Protein AF-A0A6G0PYU5-F1 (afdb_monomer_lite)

InterPro domains:
  IPR046341 SET domain superfamily [G3DSA:2.170.270.10] (1-98)
  IPR046341 SET domain superfamily [SSF82199] (5-95)

Sequence (98 aa):
RISSCIRNDVKFPDIGRFDPCQCMGDCFWDSCSNVASASFCTQKYCNLGARCSNAPRMLSTLQLFETGRVGLGVYTTTDLDVGDVLGEYCGELTEFPQ

pLDDT: mean 81.91, std 11.98, range [34.41, 96.06]

Foldseek 3Di:
DDPDDDPPVDDDPDLPDDAAWPDPDAQACVRTPCNVSVHAHDCVRYPVRLPHQSRADADPQWDWDAPVPPGIDIDGNDDDDPRGDNHDPDDDDDDDDD

Secondary structure (DSSP, 8-state):
-----------PPP----PPB--SS---TTT-HHHHTT----TTTBTTTT-STTS----TTEEEEE-SSSSEEEEESS---TT-----------PPP-

Structure (mmCIF, N/CA/C/O backbone):
data_AF-A0A6G0PYU5-F1
#
_entry.id   AF-A0A6G0PYU5-F1
#
loop_
_atom_site.group_PDB
_atom_site.id
_atom_site.type_symbol
_atom_site.label_atom_id
_atom_site.label_alt_id
_atom_site.label_comp_id
_atom_site.label_asym_id
_atom_site.label_entity_id
_atom_site.label_seq_id
_atom_site.pdbx_PDB_ins_code
_atom_site.Cartn_x
_atom_site.Cartn_y
_atom_site.Cartn_z
_atom_site.occupancy
_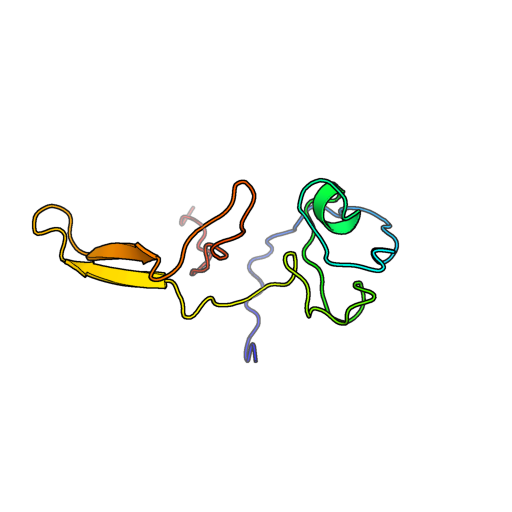atom_site.B_iso_or_equiv
_atom_site.auth_seq_id
_atom_site.auth_comp_id
_atom_site.auth_asym_id
_atom_site.auth_atom_id
_atom_site.pdbx_PDB_model_num
ATOM 1 N N . ARG A 1 1 ? -0.737 15.883 -2.043 1.00 34.41 1 ARG A N 1
ATOM 2 C CA . ARG A 1 1 ? 0.458 16.765 -1.999 1.00 34.41 1 ARG A CA 1
ATOM 3 C C . ARG A 1 1 ? 0.708 17.076 -0.531 1.00 34.41 1 ARG A C 1
ATOM 5 O O . ARG A 1 1 ? -0.157 17.694 0.067 1.00 34.41 1 ARG A O 1
ATOM 12 N N . ILE A 1 2 ? 1.793 16.572 0.059 1.00 41.38 2 ILE A N 1
ATOM 13 C CA . ILE A 1 2 ? 2.112 16.805 1.478 1.00 41.38 2 ILE A CA 1
ATOM 14 C C . ILE A 1 2 ? 2.555 18.269 1.613 1.00 41.38 2 ILE A C 1
ATOM 16 O O . ILE A 1 2 ? 3.500 18.682 0.944 1.00 41.38 2 ILE A O 1
ATOM 20 N N . SER A 1 3 ? 1.813 19.070 2.378 1.00 43.72 3 SER A N 1
ATOM 21 C CA . SER A 1 3 ? 1.996 20.527 2.503 1.00 43.72 3 SER A CA 1
ATOM 22 C C . SER A 1 3 ? 2.903 20.940 3.663 1.00 43.72 3 SER A C 1
ATOM 24 O O . SER A 1 3 ? 3.399 22.062 3.675 1.00 43.72 3 SER A O 1
ATOM 26 N N . SER A 1 4 ? 3.143 20.047 4.619 1.00 50.50 4 SER A N 1
ATOM 27 C CA . SER A 1 4 ? 4.031 20.262 5.760 1.00 50.50 4 SER A CA 1
ATOM 28 C C . SER A 1 4 ? 4.665 18.935 6.176 1.00 50.50 4 SER A C 1
ATOM 30 O O . SER A 1 4 ? 4.036 17.883 6.103 1.00 50.50 4 SER A O 1
ATOM 32 N N . CYS A 1 5 ? 5.935 18.984 6.574 1.00 53.03 5 CYS A N 1
ATOM 33 C CA . CYS A 1 5 ? 6.677 17.841 7.096 1.00 53.03 5 CYS A CA 1
ATOM 34 C C . CYS A 1 5 ? 7.075 18.180 8.533 1.00 53.03 5 CYS A C 1
ATOM 36 O O . CYS A 1 5 ? 7.842 19.121 8.749 1.00 53.03 5 CYS A O 1
ATOM 38 N N . ILE A 1 6 ? 6.507 17.465 9.502 1.00 62.50 6 ILE A N 1
ATOM 39 C CA . ILE A 1 6 ? 6.856 17.603 10.917 1.00 62.50 6 ILE A CA 1
ATOM 40 C C . ILE A 1 6 ? 8.088 16.724 11.154 1.00 62.50 6 ILE A C 1
ATOM 42 O O . ILE A 1 6 ? 8.074 15.535 10.839 1.00 62.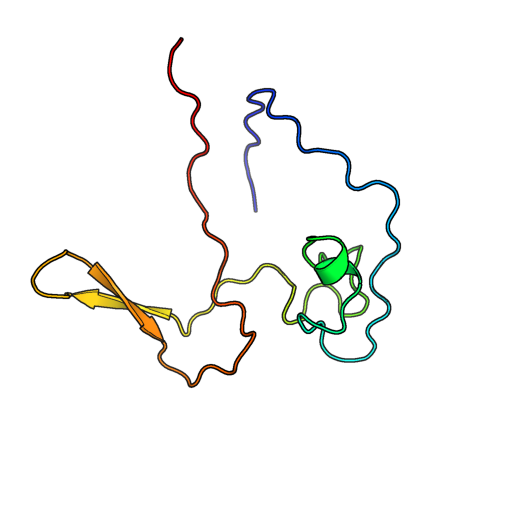50 6 ILE A O 1
ATOM 46 N N . ARG A 1 7 ? 9.183 17.311 11.649 1.00 60.94 7 ARG A N 1
ATOM 47 C CA . ARG A 1 7 ? 10.406 16.571 11.988 1.00 60.94 7 ARG A CA 1
ATOM 48 C C . ARG A 1 7 ? 10.374 16.234 13.478 1.00 60.94 7 ARG A C 1
ATOM 50 O O . ARG A 1 7 ? 10.710 17.089 14.283 1.00 60.94 7 ARG A O 1
ATOM 57 N N . ASN A 1 8 ? 9.994 15.005 13.813 1.00 68.88 8 ASN A N 1
ATOM 58 C CA . ASN A 1 8 ? 9.971 14.492 15.194 1.00 68.88 8 ASN A CA 1
ATOM 59 C C . ASN A 1 8 ? 11.260 13.720 15.552 1.00 68.88 8 ASN A C 1
ATOM 61 O O . ASN A 1 8 ? 11.208 12.762 16.306 1.00 68.88 8 ASN A O 1
ATOM 65 N N . ASP A 1 9 ? 12.391 14.029 14.902 1.00 73.00 9 ASP A N 1
ATOM 66 C CA . ASP A 1 9 ? 13.667 13.288 15.012 1.00 73.00 9 ASP A CA 1
ATOM 67 C C . ASP A 1 9 ? 13.590 11.757 14.801 1.00 73.00 9 ASP A C 1
ATOM 69 O O . ASP A 1 9 ? 14.570 11.038 15.014 1.00 73.00 9 ASP A O 1
ATOM 73 N N . VAL A 1 10 ? 12.464 11.254 14.282 1.00 70.75 10 VAL A N 1
ATOM 74 C CA . VAL A 1 10 ? 12.283 9.864 13.860 1.00 70.75 10 VAL A CA 1
ATOM 75 C C . VAL A 1 10 ? 13.251 9.576 12.716 1.00 70.75 10 VAL A C 1
ATOM 77 O O . VAL A 1 10 ? 13.109 10.087 11.602 1.00 70.75 10 VAL A O 1
ATOM 80 N N . LYS A 1 11 ? 14.260 8.751 12.999 1.00 71.00 11 LYS A N 1
ATOM 81 C CA . LYS A 1 11 ? 15.227 8.274 12.010 1.00 71.00 11 LYS A CA 1
ATOM 82 C C . LYS A 1 11 ? 14.802 6.900 11.528 1.00 71.00 11 LYS A C 1
ATOM 84 O O . LYS A 1 11 ? 14.836 5.934 12.286 1.00 71.00 11 LYS A O 1
ATOM 89 N N . PHE A 1 12 ? 14.441 6.813 10.256 1.00 71.69 12 PHE A N 1
ATOM 90 C CA . PHE A 1 12 ? 14.301 5.522 9.598 1.00 71.69 12 PHE A CA 1
ATOM 91 C C . PHE A 1 12 ? 15.695 4.922 9.366 1.00 71.69 12 PHE A C 1
ATOM 93 O O . PHE A 1 12 ? 16.611 5.668 8.998 1.00 71.69 12 PHE A O 1
ATOM 100 N N . PRO A 1 13 ? 15.883 3.609 9.588 1.00 72.38 13 PRO A N 1
ATOM 101 C CA . PRO A 1 13 ? 17.108 2.926 9.200 1.00 72.38 13 PRO A CA 1
ATOM 102 C C . PRO A 1 13 ? 17.399 3.166 7.717 1.00 72.38 13 PRO A C 1
ATOM 104 O O . PRO A 1 13 ? 16.495 3.071 6.886 1.00 72.38 13 PRO A O 1
ATOM 107 N N . ASP A 1 14 ? 18.653 3.480 7.387 1.00 77.62 14 ASP A N 1
ATOM 108 C CA . ASP A 1 14 ? 19.070 3.523 5.990 1.00 77.62 14 ASP A CA 1
ATOM 109 C C . ASP A 1 14 ? 19.013 2.099 5.435 1.00 77.62 14 ASP A C 1
ATOM 111 O O . ASP A 1 14 ? 19.697 1.200 5.928 1.00 77.62 14 ASP A O 1
ATOM 115 N N . ILE A 1 15 ? 18.181 1.895 4.417 1.00 76.00 15 ILE A N 1
ATOM 116 C CA . ILE A 1 15 ? 18.093 0.617 3.711 1.00 76.00 15 ILE A CA 1
ATOM 117 C C . ILE A 1 15 ? 19.363 0.353 2.885 1.00 76.00 15 ILE A C 1
ATOM 119 O O . ILE A 1 15 ? 19.591 -0.763 2.439 1.00 76.00 15 ILE A O 1
ATOM 123 N N . GLY A 1 16 ? 20.230 1.351 2.707 1.00 78.81 16 GLY A N 1
ATOM 124 C CA . GLY A 1 16 ? 21.435 1.254 1.900 1.00 78.81 16 GLY A CA 1
ATOM 125 C C . GLY A 1 16 ? 21.165 1.559 0.427 1.00 78.81 16 GLY A C 1
ATOM 126 O O . GLY A 1 16 ? 20.137 2.121 0.046 1.00 78.81 16 GLY A O 1
ATOM 127 N N . ARG A 1 17 ? 22.130 1.229 -0.438 1.00 78.25 17 ARG A N 1
ATOM 128 C CA . ARG A 1 17 ? 22.015 1.492 -1.878 1.00 78.25 17 ARG A CA 1
ATOM 129 C C . ARG A 1 17 ? 21.228 0.382 -2.559 1.00 78.25 17 ARG A C 1
ATOM 131 O O . ARG A 1 17 ? 21.737 -0.723 -2.711 1.00 78.25 17 ARG A O 1
ATOM 138 N N . PHE A 1 18 ? 20.037 0.729 -3.026 1.00 75.88 18 PHE A N 1
ATOM 139 C CA . PHE A 1 18 ? 19.226 -0.116 -3.890 1.00 75.88 18 PHE A CA 1
ATOM 140 C C . PHE A 1 18 ? 19.046 0.528 -5.262 1.00 75.88 18 PHE A C 1
ATOM 142 O O . PHE A 1 18 ? 18.798 1.734 -5.374 1.00 75.88 18 PHE A O 1
ATOM 149 N N . ASP A 1 19 ? 19.169 -0.292 -6.300 1.00 82.88 19 ASP A N 1
ATOM 150 C CA . ASP A 1 19 ? 18.859 0.113 -7.664 1.00 82.88 19 ASP A CA 1
ATOM 151 C C . ASP A 1 19 ? 17.337 0.178 -7.873 1.00 82.88 19 ASP A C 1
ATOM 153 O O . ASP A 1 19 ? 16.591 -0.563 -7.225 1.00 82.88 19 ASP A O 1
ATOM 157 N N . PRO A 1 20 ? 16.847 1.037 -8.788 1.00 85.75 20 PRO A N 1
ATOM 158 C CA . PRO A 1 20 ? 15.455 1.005 -9.226 1.00 85.75 20 PRO A CA 1
ATOM 159 C C . PRO A 1 20 ? 15.026 -0.404 -9.645 1.00 85.75 20 PRO A C 1
ATOM 161 O O . PRO A 1 20 ? 15.806 -1.128 -10.276 1.00 85.75 20 PRO A O 1
ATOM 164 N N . CYS A 1 21 ? 13.772 -0.775 -9.369 1.00 88.50 21 CYS A N 1
ATOM 165 C CA . CYS A 1 21 ? 13.284 -2.084 -9.783 1.00 88.50 21 CYS A CA 1
ATOM 166 C C . CYS A 1 21 ? 13.304 -2.229 -11.307 1.00 88.50 21 CYS A C 1
ATOM 168 O O . CYS A 1 21 ? 12.860 -1.339 -12.034 1.00 88.50 21 CYS A O 1
ATOM 170 N N . GLN A 1 22 ? 13.760 -3.388 -11.780 1.00 89.00 22 GLN A N 1
ATOM 171 C CA . GLN A 1 22 ? 13.901 -3.696 -13.207 1.00 89.00 22 GLN A CA 1
ATOM 172 C C . GLN A 1 22 ? 12.704 -4.466 -13.784 1.00 89.00 22 GLN A C 1
ATOM 174 O O . GLN A 1 22 ? 12.798 -5.066 -14.854 1.00 89.00 22 GLN A O 1
ATOM 179 N N . CYS A 1 23 ? 11.569 -4.466 -13.079 1.00 90.12 23 CYS A N 1
ATOM 180 C CA . CYS A 1 23 ? 10.345 -5.122 -13.526 1.00 90.12 23 CYS A CA 1
ATOM 181 C C . CYS A 1 23 ? 9.913 -4.568 -14.895 1.00 90.12 23 CYS A C 1
ATOM 183 O O . CYS A 1 23 ? 9.796 -3.355 -15.075 1.00 90.12 23 CYS A O 1
ATOM 185 N N . MET A 1 24 ? 9.700 -5.470 -15.859 1.00 85.62 24 MET A N 1
ATOM 186 C CA . MET A 1 24 ? 9.110 -5.146 -17.166 1.00 85.62 24 MET A CA 1
ATOM 187 C C . MET A 1 24 ? 7.578 -5.220 -17.130 1.00 85.62 24 MET A C 1
ATOM 189 O O . MET A 1 24 ? 6.906 -4.485 -17.848 1.00 85.62 24 MET A O 1
ATOM 193 N N . GLY A 1 25 ? 7.045 -6.119 -16.298 1.00 85.38 25 GLY A N 1
ATOM 194 C CA . GLY A 1 25 ? 5.629 -6.218 -15.961 1.00 85.38 25 GLY A CA 1
ATOM 195 C C . GLY A 1 25 ? 5.341 -5.604 -14.597 1.00 85.38 25 GLY A C 1
ATOM 196 O O . GLY A 1 25 ? 6.126 -4.801 -14.089 1.00 85.38 25 GLY A O 1
ATOM 197 N N . ASP A 1 26 ? 4.217 -5.994 -14.008 1.00 87.50 26 ASP A N 1
ATOM 198 C CA . ASP A 1 26 ? 3.807 -5.467 -12.713 1.00 87.50 26 ASP A CA 1
ATOM 199 C C . ASP A 1 26 ? 4.796 -5.827 -11.583 1.00 87.50 26 ASP A C 1
ATOM 201 O O . ASP A 1 26 ? 5.532 -6.814 -11.648 1.00 87.50 26 ASP A O 1
ATOM 205 N N . CYS A 1 27 ? 4.835 -4.988 -10.549 1.00 89.00 27 CYS A N 1
ATOM 206 C CA . CYS A 1 27 ? 5.711 -5.141 -9.392 1.00 89.00 27 CYS A CA 1
ATOM 207 C C . CYS A 1 27 ? 4.997 -5.948 -8.305 1.00 89.00 27 CYS A C 1
ATOM 209 O O . CYS A 1 27 ? 4.474 -5.366 -7.351 1.00 89.00 27 CYS A O 1
ATOM 211 N N . PHE A 1 28 ? 4.969 -7.271 -8.467 1.00 85.56 28 PHE A N 1
ATOM 212 C CA . PHE A 1 28 ? 4.377 -8.184 -7.489 1.00 85.56 28 PHE A CA 1
ATOM 213 C C . PHE A 1 28 ? 5.286 -8.423 -6.285 1.00 85.56 28 PHE A C 1
ATOM 215 O O . PHE A 1 28 ? 6.492 -8.154 -6.320 1.00 85.56 28 PHE A O 1
ATOM 222 N N . TRP A 1 29 ? 4.681 -8.938 -5.214 1.00 83.75 29 TRP A N 1
ATOM 223 C CA . TRP A 1 29 ? 5.336 -9.085 -3.920 1.00 83.75 29 TRP A CA 1
ATOM 224 C C . TRP A 1 29 ? 6.575 -10.000 -3.964 1.00 83.75 29 TRP A C 1
ATOM 226 O O . TRP A 1 29 ? 7.551 -9.763 -3.261 1.00 83.75 29 TRP A O 1
ATOM 236 N N . ASP A 1 30 ? 6.543 -11.020 -4.819 1.00 85.62 30 ASP A N 1
ATOM 237 C CA . ASP A 1 30 ? 7.540 -12.086 -4.932 1.00 85.62 30 ASP A CA 1
ATOM 238 C C . ASP A 1 30 ? 8.621 -11.824 -5.988 1.00 85.62 30 ASP A C 1
ATOM 240 O O . ASP A 1 30 ? 9.640 -12.513 -6.015 1.00 85.62 30 ASP A O 1
ATOM 244 N N . SER A 1 31 ? 8.414 -10.841 -6.865 1.00 87.44 31 SER A N 1
ATOM 245 C CA . SER A 1 31 ? 9.260 -10.614 -8.043 1.00 87.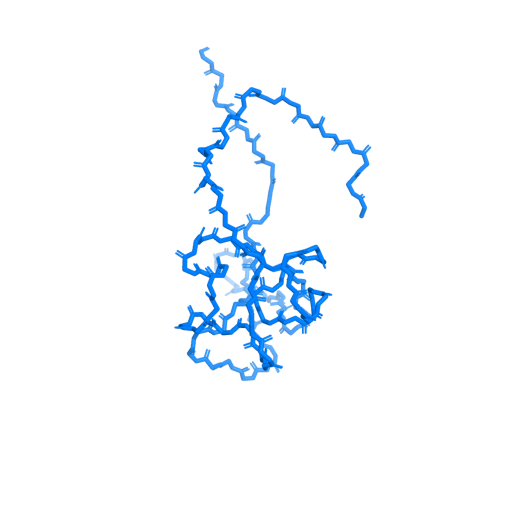44 31 SER A CA 1
ATOM 246 C C . SER A 1 31 ? 9.878 -9.219 -8.101 1.00 87.44 31 SER A C 1
ATOM 248 O O . SER A 1 31 ? 10.865 -9.008 -8.811 1.00 87.44 31 SER A O 1
ATOM 250 N N . CYS A 1 32 ? 9.341 -8.247 -7.361 1.00 90.31 32 CYS A N 1
ATOM 251 C CA . CYS A 1 32 ? 9.866 -6.889 -7.365 1.00 90.31 32 CYS A CA 1
ATOM 252 C C . CYS A 1 32 ? 11.022 -6.716 -6.371 1.00 90.31 32 CYS A C 1
ATOM 254 O O . CYS A 1 32 ? 10.862 -6.897 -5.165 1.00 90.31 32 CYS A O 1
ATOM 256 N N . SER A 1 33 ? 12.177 -6.249 -6.853 1.00 89.81 33 SER A N 1
ATOM 257 C CA . SER A 1 33 ? 13.341 -5.968 -5.998 1.00 89.81 33 SER A CA 1
ATOM 258 C C . SER A 1 33 ? 13.079 -4.885 -4.948 1.00 89.81 33 SER A C 1
ATOM 260 O O . SER A 1 33 ? 13.627 -4.963 -3.854 1.00 89.81 33 SER A O 1
ATOM 262 N N . ASN A 1 34 ? 12.217 -3.905 -5.245 1.00 88.88 34 ASN A N 1
ATOM 263 C CA . ASN A 1 34 ? 11.828 -2.897 -4.256 1.00 88.88 34 ASN A CA 1
ATOM 264 C C . ASN A 1 34 ? 11.001 -3.527 -3.126 1.00 88.88 34 ASN A C 1
ATOM 266 O O . ASN A 1 34 ? 11.158 -3.141 -1.973 1.00 88.88 34 ASN A O 1
ATOM 270 N N . VAL A 1 35 ? 10.158 -4.523 -3.425 1.00 87.12 35 VAL A N 1
ATOM 271 C CA . VAL A 1 35 ? 9.434 -5.254 -2.373 1.00 87.12 35 VAL A CA 1
ATOM 272 C C . VAL A 1 35 ? 10.417 -6.035 -1.503 1.00 87.12 35 VAL A C 1
ATOM 274 O O . VAL A 1 35 ? 10.327 -5.970 -0.280 1.00 87.12 35 VAL A O 1
ATOM 277 N N . ALA A 1 36 ? 11.403 -6.702 -2.113 1.00 85.56 36 ALA A N 1
ATOM 278 C CA . ALA A 1 36 ? 12.447 -7.420 -1.379 1.00 85.56 36 ALA A CA 1
ATOM 279 C C . ALA A 1 36 ? 13.265 -6.503 -0.446 1.00 85.56 36 ALA A C 1
ATOM 281 O O . ALA A 1 36 ? 13.746 -6.956 0.591 1.00 85.56 36 ALA A O 1
ATOM 282 N N . SER A 1 37 ? 13.387 -5.212 -0.775 1.00 84.06 37 SER A N 1
ATOM 283 C CA . SER A 1 37 ? 14.007 -4.189 0.077 1.00 84.06 37 SER A CA 1
ATOM 284 C C . SER A 1 37 ? 13.019 -3.478 1.013 1.00 84.06 37 SER A C 1
ATOM 286 O O . SER A 1 37 ? 13.330 -2.398 1.519 1.00 84.06 37 SER A O 1
ATOM 288 N N . ALA A 1 38 ? 11.816 -4.030 1.211 1.00 84.50 38 ALA A N 1
ATOM 289 C CA . ALA A 1 38 ? 10.734 -3.438 2.003 1.00 84.50 38 ALA A CA 1
ATOM 290 C C . ALA A 1 38 ? 10.432 -1.973 1.621 1.00 84.50 38 ALA A C 1
ATOM 292 O O . ALA A 1 38 ? 10.193 -1.119 2.472 1.00 84.50 38 ALA A O 1
ATOM 293 N N . SER A 1 39 ? 10.500 -1.664 0.325 1.00 85.50 39 SER A N 1
ATOM 294 C CA . SER A 1 39 ? 10.398 -0.313 -0.223 1.00 85.50 39 SER A CA 1
ATOM 295 C C . SER A 1 39 ? 9.274 -0.205 -1.247 1.00 85.50 39 SER A C 1
ATOM 297 O O . SER A 1 39 ? 9.094 -1.063 -2.113 1.00 85.50 39 SER A O 1
ATOM 299 N N . PHE A 1 40 ? 8.548 0.908 -1.212 1.00 87.81 40 PHE A N 1
ATOM 300 C CA . PHE A 1 40 ? 7.519 1.186 -2.206 1.00 87.81 40 PHE A CA 1
ATOM 301 C C . PHE A 1 40 ? 8.106 1.609 -3.554 1.00 87.81 40 PHE A C 1
ATOM 303 O O . PHE A 1 40 ? 9.098 2.339 -3.645 1.00 87.81 40 PHE A O 1
ATOM 310 N N . CYS A 1 41 ? 7.424 1.225 -4.630 1.00 88.69 41 CYS A N 1
ATOM 311 C CA . CYS A 1 41 ? 7.711 1.738 -5.960 1.00 88.69 41 CYS A CA 1
ATOM 312 C C . CYS A 1 41 ? 7.261 3.199 -6.070 1.00 88.69 41 CYS A C 1
ATOM 314 O O . CYS A 1 41 ? 6.074 3.509 -6.103 1.00 88.69 41 CYS A O 1
ATOM 316 N N . THR A 1 42 ? 8.224 4.108 -6.188 1.00 88.81 42 THR A N 1
ATOM 317 C CA . THR A 1 42 ? 7.970 5.528 -6.465 1.00 88.81 42 THR A CA 1
ATOM 318 C C . THR A 1 42 ? 8.352 5.875 -7.903 1.00 88.81 42 THR A C 1
ATOM 320 O O . THR A 1 42 ? 9.017 5.094 -8.583 1.00 88.81 42 THR A O 1
ATOM 323 N N . GLN A 1 43 ? 7.964 7.065 -8.375 1.00 88.56 43 GLN A N 1
ATOM 324 C CA . GLN A 1 43 ? 8.184 7.501 -9.762 1.00 88.56 43 GLN A CA 1
ATOM 325 C C . GLN A 1 43 ? 9.647 7.374 -10.216 1.00 88.56 43 GLN A C 1
ATOM 327 O O . GLN A 1 43 ? 9.909 7.097 -11.381 1.00 88.56 43 GLN A O 1
ATOM 332 N N . LYS A 1 44 ? 10.595 7.596 -9.299 1.00 85.25 44 LYS A N 1
ATOM 333 C CA . LYS A 1 44 ? 12.034 7.575 -9.584 1.00 85.25 44 LYS A CA 1
ATOM 334 C C . LYS A 1 44 ? 12.629 6.165 -9.574 1.00 85.25 44 LYS A C 1
ATOM 336 O O . LYS A 1 44 ? 13.620 5.925 -10.252 1.00 85.25 44 LYS A O 1
ATOM 341 N N . TYR A 1 45 ? 12.051 5.261 -8.789 1.00 86.88 45 TYR A N 1
ATOM 342 C CA . TYR A 1 45 ? 12.634 3.951 -8.486 1.00 86.88 45 TYR A CA 1
ATOM 343 C C . TYR A 1 45 ? 11.822 2.790 -9.076 1.00 86.88 45 TYR A C 1
ATOM 345 O O . TYR A 1 45 ? 12.012 1.641 -8.686 1.00 86.88 45 TYR A O 1
ATOM 353 N N . CYS A 1 46 ? 10.909 3.083 -10.005 1.00 89.56 46 CYS A N 1
ATOM 354 C CA . CYS A 1 46 ? 10.083 2.098 -10.687 1.00 89.56 46 CYS A CA 1
ATOM 355 C C . CYS A 1 46 ? 10.052 2.364 -12.192 1.00 89.56 46 CYS A C 1
ATOM 357 O O . CYS A 1 46 ? 9.659 3.451 -12.617 1.00 89.56 46 CYS A O 1
ATOM 359 N N . ASN A 1 47 ? 10.391 1.351 -12.992 1.00 88.31 47 ASN A N 1
ATOM 360 C CA . ASN A 1 47 ? 10.337 1.425 -14.455 1.00 88.31 47 ASN A CA 1
ATOM 361 C C . ASN A 1 47 ? 8.921 1.697 -14.993 1.00 88.31 47 ASN A C 1
ATOM 363 O O . ASN A 1 47 ? 8.771 2.302 -16.051 1.00 88.31 47 ASN A O 1
ATOM 367 N N . LEU A 1 48 ? 7.881 1.327 -14.237 1.00 88.62 48 LEU A N 1
ATOM 368 C CA . LEU A 1 48 ? 6.481 1.622 -14.559 1.00 88.62 48 LEU A CA 1
ATOM 369 C C . LEU A 1 48 ? 6.008 2.992 -14.044 1.00 88.62 48 LEU A C 1
ATOM 371 O O . LEU A 1 48 ? 4.814 3.289 -14.075 1.00 88.62 48 LEU A O 1
ATOM 375 N N . GLY A 1 49 ? 6.911 3.831 -13.526 1.00 87.12 49 GLY A N 1
ATOM 376 C CA . GLY A 1 49 ? 6.578 5.178 -13.065 1.00 87.12 49 GLY A CA 1
ATOM 377 C C . GLY A 1 49 ? 5.516 5.187 -11.964 1.00 87.12 49 GLY A C 1
ATOM 378 O O . GLY A 1 49 ? 4.540 5.921 -12.066 1.00 87.12 49 GLY A O 1
ATOM 379 N N . ALA A 1 50 ? 5.669 4.322 -10.954 1.00 87.12 50 ALA A N 1
ATOM 380 C CA . ALA A 1 50 ? 4.712 4.149 -9.852 1.00 87.12 50 ALA A CA 1
ATOM 381 C C . ALA A 1 50 ? 3.269 3.802 -10.282 1.00 87.12 50 ALA A C 1
ATOM 383 O O . ALA A 1 50 ? 2.322 4.044 -9.540 1.00 87.12 50 ALA A O 1
ATOM 384 N N . ARG A 1 51 ? 3.085 3.208 -11.466 1.00 87.50 51 ARG A N 1
ATOM 385 C CA . ARG A 1 51 ? 1.808 2.628 -11.919 1.00 87.50 51 ARG A CA 1
ATOM 386 C C . ARG A 1 51 ? 1.841 1.100 -11.842 1.00 87.50 51 ARG A C 1
ATOM 388 O O . ARG A 1 51 ? 1.510 0.420 -12.805 1.00 87.50 51 ARG A O 1
ATOM 395 N N . CYS A 1 52 ? 2.307 0.583 -10.713 1.00 87.44 52 CYS A N 1
ATOM 396 C CA . CYS A 1 52 ? 2.457 -0.845 -10.437 1.00 87.44 52 CYS A CA 1
ATOM 397 C C . CYS A 1 52 ? 1.803 -1.203 -9.095 1.00 87.44 52 CYS A C 1
ATOM 399 O O . CYS A 1 52 ? 1.499 -0.314 -8.300 1.00 87.44 52 CYS A O 1
ATOM 401 N N . SER A 1 53 ? 1.650 -2.487 -8.799 1.00 85.88 53 SER A N 1
ATOM 402 C CA . SER A 1 53 ? 0.990 -2.979 -7.586 1.00 85.88 53 SER A CA 1
ATOM 403 C C . SER A 1 53 ? 1.741 -2.667 -6.286 1.00 85.88 53 SER A C 1
ATOM 405 O O . SER A 1 53 ? 1.096 -2.444 -5.268 1.00 85.88 53 SER A O 1
ATOM 407 N N . ASN A 1 54 ? 3.072 -2.523 -6.319 1.00 86.94 54 ASN A N 1
ATOM 408 C CA . ASN A 1 54 ? 3.867 -2.042 -5.175 1.00 86.94 54 ASN A CA 1
ATOM 409 C C . ASN A 1 54 ? 3.946 -0.498 -5.063 1.00 86.94 54 ASN A C 1
ATOM 411 O O . ASN A 1 54 ? 4.756 0.047 -4.308 1.00 86.94 54 ASN A O 1
ATOM 415 N N . ALA A 1 55 ? 3.187 0.252 -5.867 1.00 87.81 55 ALA A N 1
ATOM 416 C CA . ALA A 1 55 ? 3.133 1.703 -5.718 1.00 87.81 55 ALA A CA 1
ATOM 417 C C . ALA A 1 55 ? 2.134 2.095 -4.614 1.00 87.81 55 ALA A C 1
ATOM 419 O O . ALA A 1 55 ? 1.061 1.489 -4.536 1.00 87.81 55 ALA A O 1
ATOM 420 N N . PRO A 1 56 ? 2.417 3.132 -3.802 1.00 84.56 56 PRO A N 1
ATOM 421 C CA . PRO A 1 56 ? 1.452 3.638 -2.834 1.00 84.56 56 PRO A CA 1
ATOM 422 C C . PRO A 1 56 ? 0.190 4.111 -3.561 1.00 84.56 56 PRO A C 1
ATOM 424 O O . PRO A 1 56 ? 0.255 4.992 -4.424 1.00 84.56 56 PRO A O 1
ATOM 427 N N . ARG A 1 57 ? -0.962 3.524 -3.229 1.00 77.75 57 ARG A N 1
ATOM 428 C CA . ARG A 1 57 ? -2.246 3.818 -3.876 1.00 77.75 5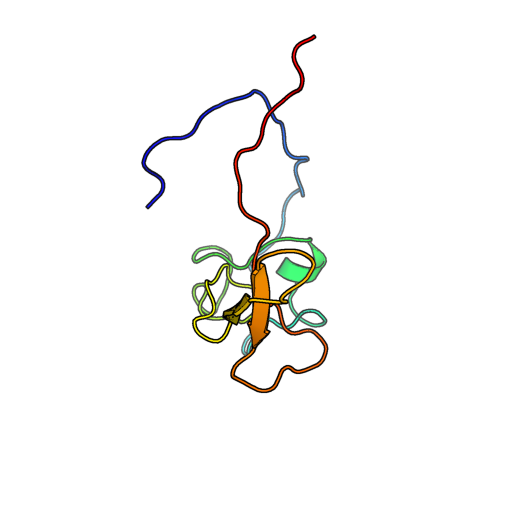7 ARG A CA 1
ATOM 429 C C . ARG A 1 57 ? -3.392 3.764 -2.873 1.00 77.75 57 ARG A C 1
ATOM 431 O O . ARG A 1 57 ? -3.382 2.945 -1.961 1.00 77.75 57 ARG A O 1
ATOM 438 N N . MET A 1 58 ? -4.398 4.610 -3.082 1.00 76.69 58 MET A N 1
ATOM 439 C CA . MET A 1 58 ? -5.710 4.418 -2.466 1.00 76.69 58 MET A CA 1
ATOM 440 C C . MET A 1 58 ? -6.572 3.579 -3.400 1.00 76.69 58 MET A C 1
ATOM 442 O O . MET A 1 58 ? -6.716 3.915 -4.577 1.00 76.69 58 MET A O 1
ATOM 446 N N . LEU A 1 59 ? -7.154 2.509 -2.868 1.00 80.94 59 LEU A N 1
ATOM 447 C CA . LEU A 1 59 ? -8.092 1.674 -3.600 1.00 80.94 59 LEU A CA 1
ATOM 448 C C . LEU A 1 59 ? -9.519 2.177 -3.385 1.00 80.94 59 LEU A C 1
ATOM 450 O O . LEU A 1 59 ? -10.011 2.206 -2.262 1.00 80.94 59 LEU A O 1
ATOM 454 N N . SER A 1 60 ? -10.213 2.519 -4.473 1.00 84.56 60 SER A N 1
ATOM 455 C CA . SER A 1 60 ? -11.650 2.837 -4.440 1.00 84.56 60 SER A CA 1
ATOM 456 C C . SER A 1 60 ? -12.529 1.615 -4.159 1.00 84.56 60 SER A C 1
ATOM 458 O O . SER A 1 60 ? -13.740 1.749 -4.003 1.00 84.56 60 SER A O 1
ATOM 460 N N . THR A 1 61 ? -11.935 0.421 -4.156 1.00 88.00 61 THR A N 1
ATOM 461 C CA . THR A 1 61 ? -12.630 -0.849 -3.952 1.00 88.00 61 THR A CA 1
ATOM 462 C C . THR A 1 61 ? -12.910 -1.134 -2.479 1.00 88.00 61 THR A C 1
ATOM 464 O O . THR A 1 61 ? -13.787 -1.947 -2.196 1.00 88.00 61 THR A O 1
ATOM 467 N N . LEU A 1 62 ? -12.235 -0.451 -1.549 1.00 89.69 62 LEU A N 1
ATOM 468 C CA . LEU A 1 62 ? -12.478 -0.566 -0.112 1.00 89.69 62 LEU A CA 1
ATOM 469 C C . LEU A 1 62 ? -13.584 0.394 0.335 1.00 89.69 62 LEU A C 1
ATOM 471 O O . LEU A 1 62 ? -13.520 1.595 0.076 1.00 89.69 62 LEU A O 1
ATOM 475 N N . GLN A 1 63 ? -14.585 -0.131 1.039 1.00 91.69 63 GLN A N 1
ATOM 476 C CA . GLN A 1 63 ? -15.718 0.636 1.552 1.00 91.69 63 GLN A CA 1
ATOM 477 C C . GLN A 1 63 ? -15.979 0.352 3.029 1.00 91.69 63 GLN A C 1
ATOM 479 O O . GLN A 1 63 ? -15.702 -0.736 3.532 1.00 91.69 63 GLN A O 1
ATOM 484 N N . LEU A 1 64 ? -16.538 1.348 3.718 1.00 94.31 64 LEU A N 1
ATOM 485 C CA . LEU A 1 64 ? -16.952 1.232 5.112 1.00 94.31 64 LEU A CA 1
ATOM 486 C C . LEU A 1 64 ? -18.355 0.632 5.210 1.00 94.31 64 LEU A C 1
ATOM 488 O O . LEU A 1 64 ? -19.222 0.921 4.384 1.00 94.31 64 LEU A O 1
ATOM 492 N N . PHE A 1 65 ? -18.589 -0.159 6.252 1.00 95.56 65 PHE A N 1
ATOM 493 C CA . PHE A 1 65 ? -19.918 -0.652 6.604 1.00 95.56 65 PHE A CA 1
ATOM 494 C C . PHE A 1 65 ? -20.111 -0.695 8.122 1.00 95.56 65 PHE A C 1
ATOM 496 O O . PHE A 1 65 ? -19.151 -0.825 8.879 1.00 95.56 65 PHE A O 1
ATOM 503 N N . GLU A 1 66 ? -21.359 -0.598 8.576 1.00 96.00 66 GLU A N 1
ATOM 504 C CA . GLU A 1 66 ? -21.707 -0.722 9.994 1.00 96.00 66 GLU A CA 1
ATOM 505 C C . GLU A 1 66 ? -21.738 -2.192 10.416 1.00 96.00 66 GLU A C 1
ATOM 507 O O . GLU A 1 66 ? -22.493 -2.994 9.866 1.00 96.00 66 GLU A O 1
ATOM 512 N N . THR A 1 67 ? -20.942 -2.553 11.425 1.00 94.69 67 THR A N 1
ATOM 513 C CA . THR A 1 67 ? -20.900 -3.939 11.931 1.00 94.69 67 THR A CA 1
ATOM 514 C C . THR A 1 67 ? -22.034 -4.253 12.907 1.00 94.69 67 THR A C 1
ATOM 516 O O . THR A 1 67 ? -22.276 -5.417 13.220 1.00 94.69 67 THR A O 1
ATOM 519 N N . GLY A 1 68 ? -22.688 -3.224 13.460 1.00 93.62 68 GLY A N 1
ATOM 520 C CA . GLY A 1 68 ? -23.731 -3.357 14.481 1.00 93.62 68 GLY A CA 1
ATOM 521 C C . GLY A 1 68 ? -23.238 -3.766 15.878 1.00 93.62 68 GLY A C 1
ATOM 522 O O . GLY A 1 68 ? -24.052 -3.852 16.795 1.00 93.62 68 GLY A O 1
ATOM 523 N N . ARG A 1 69 ? -21.930 -4.006 16.076 1.00 95.00 69 ARG A N 1
ATOM 524 C CA . ARG A 1 69 ? -21.365 -4.396 17.386 1.00 95.00 69 ARG A CA 1
ATOM 525 C C . ARG A 1 69 ? -20.068 -3.682 17.762 1.00 95.00 69 ARG A C 1
ATOM 527 O O . ARG A 1 69 ? -19.899 -3.348 18.929 1.00 95.00 69 ARG A O 1
ATOM 534 N N . VAL A 1 70 ? -19.150 -3.484 16.816 1.00 94.12 70 VAL A N 1
ATOM 535 C CA . VAL A 1 70 ? -17.786 -2.974 17.079 1.00 94.12 70 VAL A CA 1
ATOM 536 C C . VAL A 1 70 ? -17.477 -1.677 16.322 1.00 94.12 70 VAL A C 1
ATOM 538 O O . VAL A 1 70 ? -16.320 -1.299 16.180 1.00 94.12 70 VAL A O 1
ATOM 541 N N . GLY A 1 71 ? -18.517 -0.986 15.847 1.00 95.19 71 GLY A N 1
ATOM 542 C CA . GLY A 1 71 ? -18.398 0.220 15.026 1.00 95.19 71 GLY A CA 1
ATOM 543 C C . GLY A 1 71 ? -18.284 -0.100 13.537 1.00 95.19 71 GLY A C 1
ATOM 544 O O . GLY A 1 71 ? -18.931 -1.031 13.047 1.00 95.19 71 GLY A O 1
ATOM 545 N N . LEU A 1 72 ? -17.462 0.671 12.825 1.00 96.06 72 LEU A N 1
ATOM 546 C CA . LEU A 1 72 ? -17.276 0.547 11.382 1.00 96.06 72 LEU A CA 1
ATOM 547 C C . LEU A 1 72 ? -16.288 -0.570 11.031 1.00 96.06 72 LEU A C 1
ATOM 549 O O . LEU A 1 72 ? -15.206 -0.669 11.606 1.00 96.06 72 LEU A O 1
ATOM 553 N N . GLY A 1 73 ? -16.660 -1.386 10.052 1.00 94.12 73 GLY A N 1
ATOM 554 C CA . GLY A 1 73 ? -15.792 -2.344 9.380 1.00 94.12 73 GLY A CA 1
ATOM 555 C C . GLY A 1 73 ? -15.430 -1.862 7.979 1.00 94.12 73 GLY A C 1
ATOM 556 O O . GLY A 1 73 ? -16.036 -0.929 7.453 1.00 94.12 73 GLY A O 1
ATOM 557 N N . VAL A 1 74 ? -14.456 -2.526 7.361 1.00 92.62 74 VAL A N 1
ATOM 558 C CA . VAL A 1 74 ? -14.064 -2.299 5.965 1.00 92.62 74 VAL A CA 1
ATOM 559 C C . VAL A 1 74 ? -14.298 -3.584 5.178 1.00 92.62 74 VAL A C 1
ATOM 561 O O . VAL A 1 74 ? -13.969 -4.666 5.662 1.00 92.62 74 VAL A O 1
ATOM 564 N N . TYR A 1 75 ? -14.858 -3.472 3.977 1.00 92.56 75 TYR A N 1
ATOM 565 C CA . TYR A 1 75 ? -15.014 -4.582 3.038 1.00 92.56 75 TYR A CA 1
ATOM 566 C C . TYR A 1 75 ? -14.542 -4.180 1.637 1.00 92.56 75 TYR A C 1
ATOM 568 O O . TYR A 1 75 ? -14.472 -2.994 1.310 1.00 92.56 75 TYR A O 1
ATOM 576 N N . THR A 1 76 ? -14.197 -5.171 0.816 1.00 93.31 76 THR A N 1
ATOM 577 C CA . THR A 1 76 ? -13.857 -4.976 -0.599 1.00 93.31 76 THR A CA 1
ATOM 578 C C . THR A 1 76 ? -15.095 -5.153 -1.478 1.00 93.31 76 THR A C 1
ATOM 580 O O . THR A 1 76 ? -15.939 -6.007 -1.217 1.00 93.31 76 THR A O 1
ATOM 583 N N . THR A 1 77 ? -15.197 -4.351 -2.532 1.00 94.44 77 THR A N 1
ATOM 584 C CA . THR A 1 77 ? -16.245 -4.436 -3.567 1.00 94.44 77 THR A CA 1
ATOM 585 C C . THR A 1 77 ? -15.806 -5.226 -4.799 1.00 94.44 77 THR A C 1
ATOM 587 O O . THR A 1 77 ? -16.593 -5.409 -5.726 1.00 94.44 77 THR A O 1
ATOM 590 N N . THR A 1 78 ? -14.559 -5.696 -4.810 1.00 91.50 78 THR A N 1
ATOM 591 C CA . THR A 1 78 ? -13.972 -6.526 -5.865 1.00 91.50 78 THR A CA 1
ATOM 592 C C . THR A 1 78 ? -13.292 -7.744 -5.261 1.00 91.50 78 THR A C 1
ATOM 594 O O . THR A 1 78 ? -12.911 -7.726 -4.086 1.00 91.50 78 THR A O 1
ATOM 597 N N . ASP A 1 79 ? -13.097 -8.773 -6.079 1.00 91.81 79 ASP A N 1
ATOM 598 C CA . ASP A 1 79 ? -12.301 -9.938 -5.702 1.00 91.81 79 ASP A CA 1
ATOM 599 C C . ASP A 1 79 ? -10.864 -9.522 -5.352 1.00 91.81 79 ASP A C 1
ATOM 601 O O . ASP A 1 79 ? -10.350 -8.521 -5.864 1.00 91.81 79 ASP A O 1
ATOM 605 N N . LEU A 1 80 ? -10.259 -10.271 -4.430 1.00 86.62 80 LEU A N 1
ATOM 606 C CA . LEU A 1 80 ? -8.884 -10.091 -3.977 1.00 86.62 80 LEU A CA 1
ATOM 607 C C . LEU A 1 80 ? -8.112 -11.376 -4.221 1.00 86.62 80 LEU A C 1
ATOM 609 O O . LEU A 1 80 ? -8.570 -12.456 -3.837 1.00 86.62 80 LEU A O 1
ATOM 613 N N . ASP A 1 81 ? -6.922 -11.230 -4.780 1.00 83.56 81 ASP A N 1
ATOM 614 C CA . ASP A 1 81 ? -5.988 -12.324 -4.964 1.00 83.56 81 ASP A CA 1
ATOM 615 C C . ASP A 1 81 ? -4.980 -12.391 -3.807 1.00 83.56 81 ASP A C 1
ATOM 617 O O . ASP A 1 81 ? -4.720 -11.428 -3.075 1.00 83.56 81 ASP A O 1
ATOM 621 N N . VAL A 1 82 ? -4.392 -13.573 -3.610 1.00 82.31 82 VAL A N 1
ATOM 622 C CA . VAL A 1 82 ? -3.344 -13.762 -2.601 1.00 82.31 82 VAL A CA 1
ATOM 623 C C . VAL A 1 82 ? -2.141 -12.887 -2.954 1.00 82.31 82 VAL A C 1
ATOM 625 O O . VAL A 1 82 ? -1.544 -13.043 -4.015 1.00 82.31 82 VAL A O 1
ATOM 628 N N . GLY A 1 83 ? -1.755 -12.009 -2.026 1.00 76.00 83 GLY A N 1
ATOM 629 C CA . GLY A 1 83 ? -0.643 -11.072 -2.210 1.00 76.00 83 GLY A CA 1
ATOM 630 C C . GLY A 1 83 ? -1.068 -9.658 -2.608 1.00 76.00 83 GLY A C 1
ATOM 631 O O . GLY A 1 83 ? -0.201 -8.792 -2.730 1.00 76.00 83 GLY A O 1
ATOM 632 N N . ASP A 1 84 ? -2.371 -9.396 -2.755 1.00 77.69 84 ASP A N 1
ATOM 633 C CA . ASP A 1 84 ? -2.865 -8.049 -3.019 1.00 77.69 84 ASP A CA 1
ATOM 634 C C . ASP A 1 84 ? -2.596 -7.085 -1.859 1.00 77.69 84 ASP A C 1
ATOM 636 O O . ASP A 1 84 ? -2.897 -7.340 -0.689 1.00 77.69 84 ASP A O 1
ATOM 640 N N . VAL A 1 85 ? -2.071 -5.911 -2.211 1.00 76.75 85 VAL A N 1
ATOM 641 C CA . VAL A 1 85 ? -1.877 -4.795 -1.283 1.00 76.75 85 VAL A CA 1
ATOM 642 C C . VAL A 1 85 ? -3.143 -3.943 -1.262 1.00 76.75 85 VAL A C 1
ATOM 644 O O . VAL A 1 85 ? -3.455 -3.261 -2.242 1.00 76.75 85 VAL A O 1
ATOM 647 N N . LEU A 1 86 ? -3.850 -3.967 -0.128 1.00 79.69 86 LEU A N 1
ATOM 648 C CA . LEU A 1 86 ? -5.119 -3.254 0.071 1.00 79.69 86 LEU A CA 1
ATOM 649 C C . LEU A 1 86 ? -4.936 -1.759 0.359 1.00 79.69 86 LEU A C 1
ATOM 651 O O . LEU A 1 86 ? -5.747 -0.931 -0.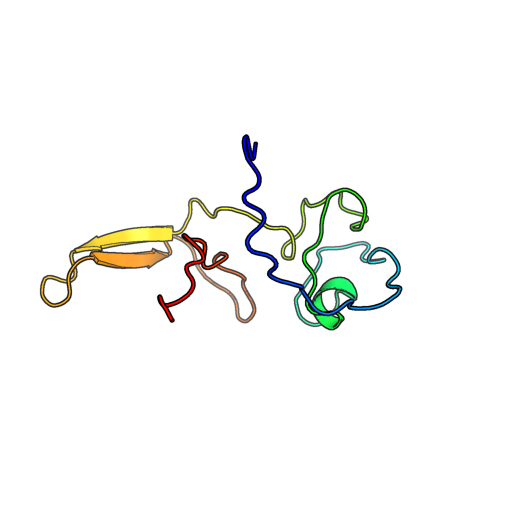049 1.00 79.69 86 LEU A O 1
ATOM 655 N N . GLY A 1 87 ? -3.862 -1.405 1.056 1.00 77.62 87 GLY A N 1
ATOM 656 C CA . GLY A 1 87 ? -3.573 -0.028 1.422 1.00 77.62 87 GLY A CA 1
ATOM 657 C C . GLY A 1 87 ? -2.518 0.062 2.513 1.00 77.62 87 GLY A C 1
ATOM 658 O O . GLY A 1 87 ? -2.186 -0.923 3.170 1.00 77.62 87 GLY A O 1
ATOM 659 N N . GLU A 1 88 ? -1.990 1.266 2.689 1.00 77.69 88 GLU A N 1
ATOM 660 C CA . GLU A 1 88 ? -1.081 1.598 3.780 1.00 77.69 88 GLU A CA 1
ATOM 661 C C . GLU A 1 88 ? -1.878 1.999 5.026 1.00 77.69 88 GLU A C 1
ATOM 663 O O . GLU A 1 88 ? -2.909 2.672 4.937 1.00 77.69 88 GLU A O 1
ATOM 668 N N . TYR A 1 89 ? -1.384 1.611 6.202 1.00 81.69 89 TYR A N 1
ATOM 669 C CA . TYR A 1 89 ? -1.915 2.113 7.462 1.00 81.69 89 TYR A CA 1
ATOM 670 C C . TYR A 1 89 ? -1.369 3.521 7.722 1.00 81.69 89 TYR A C 1
ATOM 672 O O . TYR A 1 89 ? -0.296 3.698 8.296 1.00 81.69 89 TYR A O 1
ATOM 680 N N . CYS A 1 90 ? -2.100 4.531 7.260 1.00 80.69 90 CYS A N 1
ATOM 681 C CA . CYS A 1 90 ? -1.740 5.930 7.458 1.00 80.69 90 CYS A CA 1
ATOM 682 C C . CYS A 1 90 ? -2.404 6.506 8.717 1.00 80.69 90 CYS A C 1
A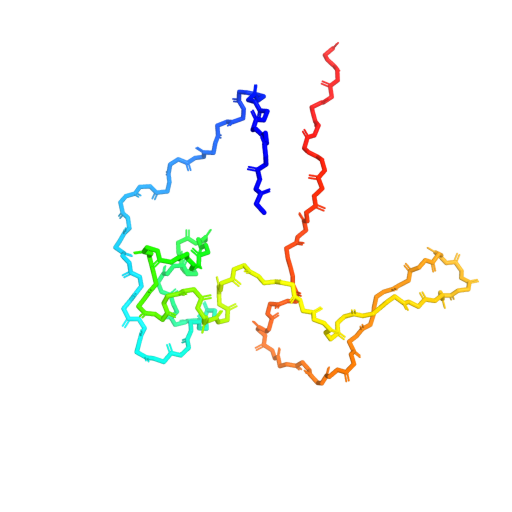TOM 684 O O . CYS A 1 90 ? -3.543 6.180 9.046 1.00 80.69 90 CYS A O 1
ATOM 686 N N . GLY A 1 91 ? -1.715 7.432 9.380 1.00 84.69 91 GLY A N 1
ATOM 687 C CA . GLY A 1 91 ? -2.225 8.136 10.550 1.00 84.69 91 GLY A CA 1
ATOM 688 C C . GLY A 1 91 ? -1.235 9.177 11.056 1.00 84.69 91 GLY A C 1
ATOM 689 O O . GLY A 1 91 ? -0.242 9.485 10.394 1.00 84.69 91 GLY A O 1
ATOM 690 N N . GLU A 1 92 ? -1.511 9.723 12.235 1.00 82.56 92 GLU A N 1
ATOM 691 C CA . GLU A 1 92 ? -0.567 10.589 12.933 1.00 82.56 92 GLU A CA 1
ATOM 692 C C . GLU A 1 92 ? 0.461 9.736 13.687 1.00 82.56 92 GLU A C 1
ATOM 694 O O . GLU A 1 92 ? 0.100 8.822 14.428 1.00 82.56 92 GLU A O 1
ATOM 699 N N . LEU A 1 93 ? 1.749 10.023 13.485 1.00 79.38 93 LEU A N 1
ATOM 700 C CA . LEU A 1 93 ? 2.827 9.393 14.241 1.00 79.38 93 LEU A CA 1
ATOM 701 C C . LEU A 1 93 ? 3.116 10.231 15.490 1.00 79.38 93 LEU A C 1
ATOM 703 O O . LEU A 1 93 ? 3.715 11.303 15.388 1.00 79.38 93 LEU A O 1
ATOM 707 N N . THR A 1 94 ? 2.704 9.730 16.653 1.00 74.44 94 THR A N 1
ATOM 708 C CA . THR A 1 94 ? 2.869 10.397 17.952 1.00 74.44 94 THR A CA 1
ATOM 709 C C . THR A 1 94 ? 3.840 9.637 18.851 1.00 74.44 94 THR A C 1
ATOM 711 O O . THR A 1 94 ? 3.762 8.412 18.951 1.00 74.44 94 THR A O 1
ATOM 714 N N . GLU A 1 95 ? 4.713 10.357 19.552 1.00 73.56 95 GLU A N 1
ATOM 715 C CA . GLU A 1 95 ? 5.508 9.814 20.657 1.00 73.56 95 GLU A CA 1
ATOM 716 C C . GLU A 1 95 ? 4.760 9.975 21.989 1.00 73.56 95 GLU A C 1
ATOM 718 O O . GLU A 1 95 ? 4.010 10.934 22.178 1.00 73.56 95 GLU A O 1
ATOM 723 N N . PHE A 1 96 ? 4.928 9.026 22.915 1.00 70.00 96 PHE A N 1
ATOM 724 C CA . PHE A 1 96 ? 4.398 9.199 24.267 1.00 70.00 96 PHE A CA 1
ATOM 725 C C . PHE A 1 96 ? 5.146 10.345 24.966 1.00 70.00 96 PHE A C 1
ATOM 727 O O . PHE A 1 96 ? 6.371 10.417 24.834 1.00 70.00 96 PHE A O 1
ATOM 734 N N . PRO A 1 97 ? 4.455 11.209 25.735 1.00 63.91 97 PRO A N 1
ATOM 735 C CA . PRO A 1 97 ? 5.131 12.157 26.613 1.00 63.91 97 PRO A CA 1
ATOM 736 C C . PRO A 1 97 ? 6.056 11.390 27.567 1.00 63.91 97 PRO A C 1
ATOM 738 O O . PRO A 1 97 ? 5.628 10.382 28.137 1.00 63.91 97 PRO A O 1
ATOM 741 N N . GLN A 1 98 ? 7.303 11.846 27.704 1.00 54.97 98 GLN A N 1
ATOM 742 C CA . GLN A 1 98 ? 8.251 11.316 28.694 1.00 54.97 98 GLN A CA 1
ATOM 743 C C . GLN A 1 98 ? 7.820 11.647 30.123 1.00 54.97 98 GLN A C 1
ATOM 745 O O . GLN A 1 98 ? 7.292 12.765 30.336 1.00 54.97 98 GLN A O 1
#

Organism: NCBI:txid53985

Radius of gyration: 16.96 Å; chains: 1; bounding box: 46×34×46 Å